Protein AF-U5CYM8-F1 (afdb_monomer_lite)

Radius of gyration: 39.87 Å; chains: 1; bounding box: 72×37×111 Å

pLDDT: mean 72.96, std 16.3, range [42.16, 94.81]

Structure (mmCIF, N/CA/C/O backbone):
data_AF-U5CYM8-F1
#
_entry.id   AF-U5CYM8-F1
#
loop_
_atom_site.group_PDB
_atom_site.id
_atom_site.type_symbol
_atom_site.label_atom_id
_atom_site.label_alt_id
_atom_site.label_comp_id
_atom_site.label_asym_id
_atom_site.label_entity_id
_atom_site.label_seq_id
_atom_site.pdbx_PDB_ins_code
_atom_site.Cartn_x
_atom_site.Cartn_y
_atom_site.Cartn_z
_atom_site.occupancy
_atom_site.B_iso_or_equiv
_atom_site.auth_seq_id
_atom_site.auth_comp_id
_atom_site.auth_asym_id
_atom_site.auth_atom_id
_atom_site.pdbx_PDB_model_num
ATOM 1 N N . MET A 1 1 ? -56.373 -20.973 97.183 1.00 51.75 1 MET A N 1
ATOM 2 C CA . MET A 1 1 ? -56.575 -21.074 95.718 1.00 51.75 1 MET A CA 1
ATOM 3 C C . MET A 1 1 ? -55.229 -20.851 95.040 1.00 51.75 1 MET A C 1
ATOM 5 O O . MET A 1 1 ? -54.813 -19.710 94.943 1.00 51.75 1 MET A O 1
ATOM 9 N N . GLY A 1 2 ? -54.494 -21.907 94.675 1.00 58.06 2 GLY A N 1
ATOM 10 C CA . GLY A 1 2 ? -53.092 -21.748 94.246 1.00 58.06 2 GLY A CA 1
ATOM 11 C C . GLY A 1 2 ? -52.547 -22.839 93.325 1.00 58.06 2 GLY A C 1
ATOM 12 O O . GLY A 1 2 ? -51.345 -23.039 93.293 1.00 58.06 2 GLY A O 1
ATOM 13 N N . VAL A 1 3 ? -53.404 -23.558 92.589 1.00 58.19 3 VAL A N 1
ATOM 14 C CA . VAL A 1 3 ? -52.965 -24.670 91.710 1.00 58.19 3 VAL A CA 1
ATOM 15 C C . VAL A 1 3 ? -53.138 -24.347 90.213 1.00 58.19 3 VAL A C 1
ATOM 17 O O . VAL A 1 3 ? -52.759 -25.132 89.355 1.00 58.19 3 VAL A O 1
ATOM 20 N N . ARG A 1 4 ? -53.649 -23.157 89.856 1.00 57.28 4 ARG A N 1
ATOM 21 C CA . ARG A 1 4 ? -53.806 -22.738 88.445 1.00 57.28 4 ARG A CA 1
ATOM 22 C C . ARG A 1 4 ? -52.555 -22.103 87.815 1.00 57.28 4 ARG A C 1
ATOM 24 O O . ARG A 1 4 ? -52.532 -21.944 86.605 1.00 57.28 4 ARG A O 1
ATOM 31 N N . GLY A 1 5 ? -51.519 -21.779 88.596 1.00 56.12 5 GLY A N 1
ATOM 32 C CA . GLY A 1 5 ? -50.307 -21.116 88.083 1.00 56.12 5 GLY A CA 1
ATOM 33 C C . GLY A 1 5 ? -49.283 -22.044 87.415 1.00 56.12 5 GLY A C 1
ATOM 34 O O . GLY A 1 5 ? -48.536 -21.604 86.554 1.00 56.12 5 GLY A O 1
ATOM 35 N N . SER A 1 6 ? -49.262 -23.336 87.761 1.00 57.31 6 SER A N 1
ATOM 36 C CA . SER A 1 6 ? -48.189 -24.244 87.316 1.00 57.31 6 SER A CA 1
ATOM 37 C C . SER A 1 6 ? -48.427 -24.858 85.924 1.00 57.31 6 SER A C 1
ATOM 39 O O . SER A 1 6 ? -47.490 -25.320 85.279 1.00 57.31 6 SER A O 1
ATOM 41 N N . ILE A 1 7 ? -49.668 -24.833 85.420 1.00 56.09 7 ILE A N 1
ATOM 42 C CA . ILE A 1 7 ? -50.024 -25.436 84.120 1.00 56.09 7 ILE A CA 1
ATOM 43 C C . ILE A 1 7 ? -49.753 -24.466 82.947 1.00 56.09 7 ILE A C 1
ATOM 45 O O . ILE A 1 7 ? -49.433 -24.904 81.843 1.00 56.09 7 ILE A O 1
ATOM 49 N N . GLU A 1 8 ? -49.786 -23.151 83.184 1.00 56.09 8 GLU A N 1
ATOM 50 C CA . GLU A 1 8 ? -49.531 -22.121 82.159 1.00 56.09 8 GLU A CA 1
ATOM 51 C C . GLU A 1 8 ? -48.026 -21.957 81.844 1.00 56.09 8 GLU A C 1
ATOM 53 O O . GLU A 1 8 ? -47.646 -21.736 80.691 1.00 56.09 8 GLU A O 1
ATOM 58 N N . GLU A 1 9 ? -47.136 -22.166 82.825 1.00 56.47 9 GLU A N 1
ATOM 59 C CA . GLU A 1 9 ? -45.677 -22.081 82.625 1.00 56.47 9 GLU A CA 1
ATOM 60 C C . GLU A 1 9 ? -45.125 -23.209 81.730 1.00 56.47 9 GLU A C 1
ATOM 62 O O . GLU A 1 9 ? -44.175 -23.006 80.965 1.00 56.47 9 GLU A O 1
ATOM 67 N N . GLY A 1 10 ? -45.752 -24.391 81.759 1.00 56.12 10 GLY A N 1
ATOM 68 C CA . GLY A 1 10 ? -45.379 -25.529 80.912 1.00 56.12 10 GLY A CA 1
ATOM 69 C C . GLY A 1 10 ? -45.759 -25.352 79.436 1.00 56.12 10 GLY A C 1
ATOM 70 O O . GLY A 1 10 ? -45.040 -25.814 78.545 1.00 56.12 10 GLY A O 1
ATOM 71 N N . LEU A 1 11 ? -46.854 -24.637 79.155 1.00 55.94 11 LEU A N 1
ATOM 72 C CA . LEU A 1 11 ? -47.335 -24.376 77.792 1.00 55.94 11 LEU A CA 1
ATOM 73 C C . LEU A 1 11 ? -46.550 -23.260 77.092 1.00 55.94 11 LEU A C 1
ATOM 75 O O . LEU A 1 11 ? -46.327 -23.338 75.880 1.00 55.94 11 LEU A O 1
ATOM 79 N N . ALA A 1 12 ? -46.052 -22.274 77.843 1.00 55.53 12 ALA A N 1
ATOM 80 C CA . ALA A 1 12 ? -45.157 -21.251 77.310 1.00 55.53 12 ALA A CA 1
ATOM 81 C C . ALA A 1 12 ? -43.831 -21.874 76.834 1.00 55.53 12 ALA A C 1
ATOM 83 O O . ALA A 1 12 ? -43.421 -21.682 75.689 1.00 55.53 12 ALA A O 1
ATOM 84 N N . LYS A 1 13 ? -43.187 -22.717 77.652 1.00 55.56 13 LYS A N 1
ATOM 85 C CA . LYS A 1 13 ? -41.858 -23.274 77.331 1.00 55.56 13 LYS A CA 1
ATOM 86 C C . LYS A 1 13 ? -41.849 -24.230 76.126 1.00 55.56 13 LYS A C 1
ATOM 88 O O . LYS A 1 13 ? -40.836 -24.324 75.435 1.00 55.56 13 LYS A O 1
ATOM 93 N N . SER A 1 14 ? -42.979 -24.877 75.822 1.00 57.44 14 SER A N 1
ATOM 94 C CA . SER A 1 14 ? -43.138 -25.738 74.637 1.00 57.44 14 SER A CA 1
ATOM 95 C C . SER A 1 14 ? -43.244 -24.937 73.328 1.00 57.44 14 SER A C 1
ATOM 97 O O . SER A 1 14 ? -42.650 -25.313 72.315 1.00 57.44 14 SER A O 1
ATOM 99 N N . LYS A 1 15 ? -43.919 -23.775 73.345 1.00 56.28 15 LYS A N 1
ATOM 100 C CA . LYS A 1 15 ? -44.017 -22.895 72.166 1.00 56.28 15 LYS A CA 1
ATOM 101 C C . LYS A 1 15 ? -42.701 -22.192 71.824 1.00 56.28 15 LYS A C 1
ATOM 103 O O . LYS A 1 15 ? -42.413 -22.012 70.644 1.00 56.28 15 LYS A O 1
ATOM 108 N N . TYR A 1 16 ? -41.880 -21.845 72.817 1.00 54.19 16 TYR A N 1
ATOM 109 C CA . TYR A 1 16 ? -40.609 -21.144 72.580 1.00 54.19 16 TYR A CA 1
ATOM 110 C C . TYR A 1 16 ? -39.421 -22.076 72.272 1.00 54.19 16 TYR A C 1
ATOM 112 O O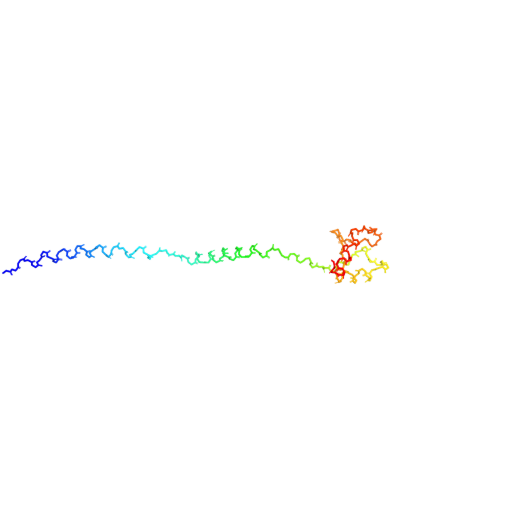 . TYR A 1 16 ? -38.426 -21.628 71.708 1.00 54.19 16 TYR A O 1
ATOM 120 N N . GLY A 1 17 ? -39.531 -23.384 72.539 1.00 52.22 17 GLY A N 1
ATOM 121 C CA . GLY A 1 17 ? -38.494 -24.374 72.203 1.00 52.22 17 GLY A CA 1
ATOM 122 C C . GLY A 1 17 ? -38.326 -24.651 70.700 1.00 52.22 17 GLY A C 1
ATOM 123 O O . GLY A 1 17 ? -37.274 -25.123 70.277 1.00 52.22 17 GLY A O 1
ATOM 124 N N . LYS A 1 18 ? -39.324 -24.316 69.869 1.00 52.12 18 LYS A N 1
ATOM 125 C CA . LYS A 1 18 ? -39.257 -24.470 68.400 1.00 52.12 18 LYS A CA 1
ATOM 126 C C . LYS A 1 18 ? -38.652 -23.278 67.656 1.00 52.12 18 LYS A C 1
ATOM 128 O O . LYS A 1 18 ? -38.404 -23.394 66.460 1.00 52.12 18 LYS A O 1
ATOM 133 N N . LEU A 1 19 ? -38.383 -22.162 68.333 1.00 49.53 19 LEU A N 1
ATOM 134 C CA . LEU A 1 19 ? -37.825 -20.959 67.699 1.00 49.53 19 LEU A CA 1
ATOM 135 C C . LEU A 1 19 ? -36.295 -20.868 67.794 1.00 49.53 19 LEU A C 1
ATOM 137 O O . LEU A 1 19 ? -35.701 -19.998 67.177 1.00 49.53 19 LEU A O 1
ATOM 141 N N . GLN A 1 20 ? -35.644 -21.798 68.498 1.00 51.66 20 GLN A N 1
ATOM 142 C CA . GLN A 1 20 ? -34.178 -21.859 68.617 1.00 51.66 20 GLN A CA 1
ATOM 143 C C . GLN A 1 20 ? -33.529 -22.898 67.677 1.00 51.66 20 GLN A C 1
ATOM 145 O O . GLN A 1 20 ? -32.315 -23.084 67.698 1.00 51.66 20 GLN A O 1
ATOM 150 N N . PHE A 1 21 ? -34.314 -23.584 66.833 1.00 50.97 21 PHE A N 1
ATOM 151 C CA . PHE A 1 21 ? -33.833 -24.685 65.978 1.00 50.97 21 PHE A CA 1
ATOM 152 C C . PHE A 1 21 ? -33.798 -24.359 64.474 1.00 50.97 21 PHE A C 1
ATOM 154 O O . PHE A 1 21 ? -33.728 -25.264 63.645 1.00 50.97 21 PHE A O 1
ATOM 161 N N . LYS A 1 22 ? -33.846 -23.078 64.085 1.00 48.12 22 LYS A N 1
ATOM 162 C CA . LYS A 1 22 ? -33.796 -22.679 62.665 1.00 48.12 22 LYS A CA 1
ATOM 163 C C . LYS A 1 22 ? -32.981 -21.410 62.397 1.00 48.12 22 LYS A C 1
ATOM 165 O O . LYS A 1 22 ? -33.324 -20.634 61.522 1.00 48.12 22 LYS A O 1
ATOM 170 N N . GLU A 1 23 ? -31.889 -21.214 63.124 1.00 54.62 23 GLU A N 1
ATOM 171 C CA . GLU A 1 23 ? -30.933 -20.125 62.832 1.00 54.62 23 GLU A CA 1
ATOM 172 C C . GLU A 1 23 ? -29.527 -20.671 62.515 1.00 54.62 23 GLU A C 1
ATOM 174 O O . GLU A 1 23 ? -28.759 -20.052 61.789 1.00 54.62 23 GLU A O 1
ATOM 179 N N . LYS A 1 24 ? -29.206 -21.909 62.924 1.00 51.38 24 LYS A N 1
ATOM 180 C CA . LYS A 1 24 ? -27.905 -22.552 62.635 1.00 51.38 24 LYS A CA 1
ATOM 181 C C . LYS A 1 24 ? -27.750 -23.096 61.204 1.00 51.38 24 LYS A C 1
ATOM 183 O O . LYS A 1 24 ? -26.788 -23.799 60.923 1.00 51.38 24 LYS A O 1
ATOM 188 N N . GLY A 1 25 ? -28.696 -22.803 60.311 1.00 45.31 25 GLY A N 1
ATOM 189 C CA . GLY A 1 25 ? -28.690 -23.271 58.920 1.00 45.31 25 GLY A CA 1
ATOM 190 C C . GLY A 1 25 ? -28.233 -22.236 57.889 1.00 45.31 25 GLY A C 1
ATOM 191 O O . GLY A 1 25 ? -28.236 -22.552 56.704 1.00 45.31 25 GLY A O 1
ATOM 192 N N . VAL A 1 26 ? -27.884 -21.011 58.307 1.00 54.19 26 VAL A N 1
ATOM 193 C CA . VAL A 1 26 ? -27.481 -19.930 57.381 1.00 54.19 26 VAL A CA 1
ATOM 194 C C . VAL A 1 26 ? -25.969 -19.666 57.400 1.00 54.19 26 VAL A C 1
ATOM 196 O O . VAL A 1 26 ? -25.423 -19.160 56.423 1.00 54.19 26 VAL A O 1
ATOM 199 N N . GLU A 1 27 ? -25.244 -20.107 58.427 1.00 56.12 27 GLU A N 1
ATOM 200 C CA . GLU A 1 27 ? -23.780 -20.067 58.428 1.00 56.12 27 GLU A CA 1
ATOM 201 C C . GLU A 1 27 ? -23.187 -21.448 58.157 1.00 56.12 27 GLU A C 1
ATOM 203 O O . GLU A 1 27 ? -23.186 -22.316 59.021 1.00 56.12 27 GLU A O 1
ATOM 208 N N . MET A 1 28 ? -22.676 -21.623 56.936 1.00 42.16 28 MET A N 1
ATOM 209 C CA . MET A 1 28 ? -21.416 -22.306 56.593 1.00 42.16 28 MET A CA 1
ATOM 210 C C . MET A 1 28 ? -21.458 -22.879 55.169 1.00 42.16 28 MET A C 1
ATOM 212 O O . MET A 1 28 ? -21.147 -24.041 54.926 1.00 42.16 28 MET A O 1
ATOM 216 N N . VAL A 1 29 ? -21.684 -22.017 54.172 1.00 60.28 29 VAL A N 1
ATOM 217 C CA . VAL A 1 29 ? -20.861 -22.148 52.964 1.00 60.28 29 VAL A CA 1
ATOM 218 C C . VAL A 1 29 ? -19.514 -21.557 53.345 1.00 60.28 29 VAL A C 1
ATOM 220 O O . VAL A 1 29 ? -19.295 -20.349 53.251 1.00 60.28 29 VAL A O 1
ATOM 223 N N . LYS A 1 30 ? -18.603 -22.415 53.817 1.00 55.72 30 LYS A N 1
ATOM 224 C CA . LYS A 1 30 ? -17.173 -22.109 53.878 1.00 55.72 30 LYS A CA 1
ATOM 225 C C . LYS A 1 30 ? -16.728 -21.935 52.428 1.00 55.72 30 LYS A C 1
ATOM 227 O O . LYS A 1 30 ? -16.231 -22.864 51.799 1.00 55.72 30 LYS A O 1
ATOM 232 N N . LYS A 1 31 ? -17.008 -20.757 51.859 1.00 54.16 31 LYS A N 1
ATOM 233 C CA . LYS A 1 31 ? -16.568 -20.333 50.533 1.00 54.16 31 LYS A CA 1
ATOM 234 C C . LYS A 1 31 ? -15.060 -20.228 50.651 1.00 54.16 31 LYS A C 1
ATOM 236 O O . LYS A 1 31 ? -14.542 -19.175 51.015 1.00 54.16 31 LYS A O 1
ATOM 241 N N . GLY A 1 32 ? -14.378 -21.360 50.454 1.00 52.12 32 GLY A N 1
ATOM 242 C CA . GLY A 1 32 ? -12.928 -21.423 50.423 1.00 52.12 32 GLY A CA 1
ATOM 243 C C . GLY A 1 32 ? -12.451 -20.282 49.544 1.00 52.12 32 GLY A C 1
ATOM 244 O O . GLY A 1 32 ? -13.056 -20.016 48.506 1.00 52.12 32 GLY A O 1
ATOM 245 N N . SER A 1 33 ? -11.434 -19.554 49.990 1.00 58.31 33 SER A N 1
ATOM 246 C CA . SER A 1 33 ? -10.933 -18.340 49.338 1.00 58.31 33 SER A CA 1
ATOM 247 C C . SER A 1 33 ? -10.700 -18.538 47.831 1.00 58.31 33 SER A C 1
ATOM 249 O O . SER A 1 33 ? -10.880 -17.616 47.040 1.00 58.31 33 SER A O 1
ATOM 251 N N . HIS A 1 34 ? -10.439 -19.782 47.420 1.00 59.53 34 HIS A N 1
ATOM 252 C CA . HIS A 1 34 ? -10.370 -20.235 46.035 1.00 59.53 34 HIS A CA 1
ATOM 253 C C . HIS A 1 34 ? -11.667 -20.042 45.237 1.00 59.53 34 HIS A C 1
ATOM 255 O O . HIS A 1 34 ? -11.584 -19.674 44.086 1.00 59.53 34 HIS A O 1
ATOM 261 N N . ALA A 1 35 ? -12.868 -20.183 45.799 1.00 62.72 35 ALA A N 1
ATOM 262 C CA . ALA A 1 35 ? -14.127 -19.948 45.079 1.00 62.72 35 ALA A CA 1
ATOM 263 C C . ALA A 1 35 ? -14.370 -18.462 44.750 1.00 62.72 35 ALA A C 1
ATOM 265 O O . ALA A 1 35 ? -15.140 -18.146 43.848 1.00 62.72 35 ALA A O 1
ATOM 266 N N . ARG A 1 36 ? -13.729 -17.532 45.474 1.00 65.94 36 ARG A N 1
ATOM 267 C CA . ARG A 1 36 ? -13.722 -16.099 45.123 1.00 65.94 36 ARG A CA 1
ATOM 268 C C . ARG A 1 36 ? -12.683 -15.817 44.038 1.00 65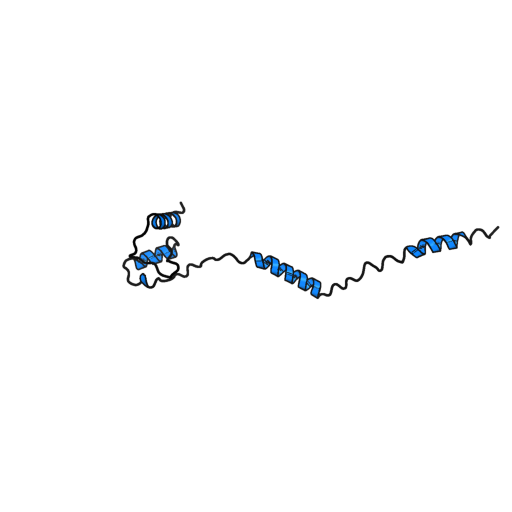.94 36 ARG A C 1
ATOM 270 O O . ARG A 1 36 ? -13.000 -15.139 43.071 1.00 65.94 36 ARG A O 1
ATOM 277 N N . LEU A 1 37 ? -11.494 -16.404 44.160 1.00 66.38 37 LEU A N 1
ATOM 278 C CA . LEU A 1 37 ? -10.421 -16.276 43.170 1.00 66.38 37 LEU A CA 1
ATOM 279 C C . LEU A 1 37 ? -10.771 -16.947 41.833 1.00 66.38 37 LEU A C 1
ATOM 281 O O . LEU A 1 37 ? -10.540 -16.358 40.788 1.00 66.38 37 LEU A O 1
ATOM 285 N N . LEU A 1 38 ? -11.401 -18.122 41.857 1.00 71.00 38 LEU A N 1
ATOM 286 C CA . LEU A 1 38 ? -11.877 -18.850 40.678 1.00 71.00 38 LEU A CA 1
ATOM 287 C C . LEU A 1 38 ? -13.018 -18.108 39.978 1.00 71.00 38 LEU A C 1
ATOM 289 O O . LEU A 1 38 ? -13.058 -18.087 38.756 1.00 71.00 38 LEU A O 1
ATOM 293 N N . ALA A 1 39 ? -13.912 -17.459 40.733 1.00 72.00 39 ALA A N 1
ATOM 294 C CA . ALA A 1 39 ? -14.975 -16.633 40.160 1.00 72.00 39 ALA A CA 1
ATOM 295 C C . ALA A 1 39 ? -14.425 -15.359 39.493 1.00 72.00 39 ALA A C 1
ATOM 297 O O . ALA A 1 39 ? -14.897 -14.976 38.428 1.00 72.00 39 ALA A O 1
ATOM 298 N N . ILE A 1 40 ? -13.403 -14.731 40.084 1.00 76.38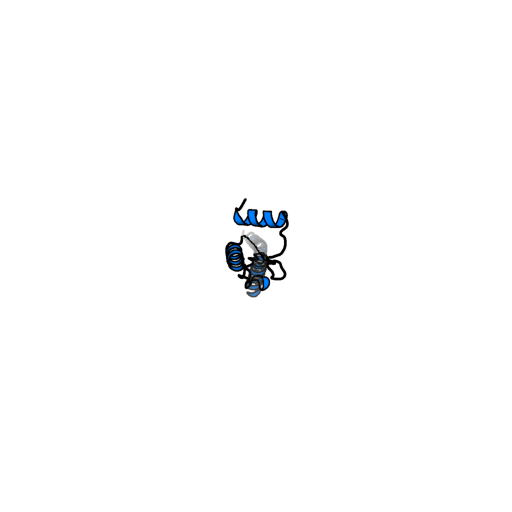 40 ILE A N 1
ATOM 299 C CA . ILE A 1 40 ? -12.716 -13.573 39.491 1.00 76.38 40 ILE A CA 1
ATOM 300 C C . ILE A 1 40 ? -11.885 -14.005 38.273 1.00 76.38 40 ILE A C 1
ATOM 302 O O . ILE A 1 40 ? -11.911 -13.327 37.255 1.00 76.38 40 ILE A O 1
ATOM 306 N N . PHE A 1 41 ? -11.219 -15.161 38.330 1.00 78.31 41 PHE A N 1
ATOM 307 C CA . PHE A 1 41 ? -10.481 -15.741 37.205 1.00 78.31 41 PHE A CA 1
ATOM 308 C C . PHE A 1 41 ? -11.407 -16.065 36.023 1.00 78.31 41 PHE A C 1
ATOM 310 O O . PHE A 1 41 ? -11.122 -15.666 34.900 1.00 78.31 41 PHE A O 1
ATOM 317 N N . LEU A 1 42 ? -12.563 -16.691 36.274 1.00 78.81 42 LEU A N 1
ATOM 318 C CA . LEU A 1 42 ? -13.594 -16.920 35.254 1.00 78.81 42 LEU A CA 1
ATOM 319 C C . LEU A 1 42 ? -14.141 -15.611 34.672 1.00 78.81 42 LEU A C 1
ATOM 321 O O . LEU A 1 42 ? -14.325 -15.515 33.463 1.00 78.81 42 LEU A O 1
ATOM 325 N N . ALA A 1 43 ? -14.363 -14.588 35.502 1.00 73.94 43 ALA A N 1
ATOM 326 C CA . ALA A 1 43 ? -14.819 -13.282 35.031 1.00 73.94 43 ALA A CA 1
ATOM 327 C C . ALA A 1 43 ? -13.766 -12.574 34.156 1.00 73.94 43 ALA A C 1
ATOM 329 O O . ALA A 1 43 ? -14.113 -12.010 33.122 1.00 73.94 43 ALA A O 1
ATOM 330 N N . ILE A 1 44 ? -12.481 -12.654 34.518 1.00 77.31 44 ILE A N 1
ATOM 331 C CA . ILE A 1 44 ? -11.370 -12.100 33.728 1.00 77.31 44 ILE A CA 1
ATOM 332 C C . ILE A 1 44 ? -11.230 -12.842 32.390 1.00 77.31 44 ILE A C 1
ATOM 334 O O . ILE A 1 44 ? -11.049 -12.196 31.362 1.00 77.31 44 ILE A O 1
ATOM 338 N N . VAL A 1 45 ? -11.389 -14.170 32.368 1.00 76.25 45 VAL A N 1
ATOM 339 C CA . VAL A 1 45 ? -11.362 -14.977 31.132 1.00 76.25 45 VAL A CA 1
ATOM 340 C C . VAL A 1 45 ? -12.516 -14.608 30.188 1.00 76.25 45 VAL A C 1
ATOM 342 O O . VAL A 1 45 ? -12.299 -14.473 28.985 1.00 76.25 45 VAL A O 1
ATOM 345 N N . LEU A 1 46 ? -13.723 -14.372 30.713 1.00 76.81 46 LEU A N 1
ATOM 346 C CA . LEU A 1 46 ? -14.888 -13.992 29.902 1.00 76.81 46 LEU A CA 1
ATOM 347 C C . LEU A 1 46 ? -14.786 -12.570 29.332 1.00 76.81 46 LEU A C 1
ATOM 349 O O . LEU A 1 46 ? -15.168 -12.346 28.187 1.00 76.81 46 LEU A O 1
ATOM 353 N N . ILE A 1 47 ? -14.231 -11.623 30.092 1.00 76.00 47 ILE A N 1
ATOM 354 C CA . ILE A 1 47 ? -13.997 -10.250 29.615 1.00 76.00 47 ILE A CA 1
ATOM 355 C C . ILE A 1 47 ? -12.830 -10.219 28.613 1.00 76.00 47 ILE A C 1
ATOM 357 O O . ILE A 1 47 ? -12.897 -9.520 27.603 1.00 76.00 47 ILE A O 1
ATOM 361 N N . SER A 1 48 ? -11.786 -11.027 28.834 1.00 65.19 48 SER A N 1
ATOM 362 C CA . SER A 1 48 ? -10.621 -11.103 27.944 1.00 65.19 48 SER A CA 1
ATOM 363 C C . SER A 1 48 ? -10.946 -11.725 26.582 1.00 65.19 48 SER A C 1
ATOM 365 O O . SER A 1 48 ? -10.308 -11.366 25.594 1.00 65.19 48 SER A O 1
ATOM 367 N N . SER A 1 49 ? -11.943 -12.615 26.497 1.00 63.25 49 SER A N 1
ATOM 368 C CA . SER A 1 49 ? -12.324 -13.266 25.234 1.00 63.25 49 SER A CA 1
ATOM 369 C C . SER A 1 49 ? -13.028 -12.327 24.243 1.00 63.25 49 SER A C 1
ATOM 371 O O . SER A 1 49 ? -13.139 -12.665 23.068 1.00 63.25 49 SER A O 1
ATOM 373 N N . SER A 1 50 ? -13.482 -11.148 24.689 1.00 64.94 50 SER A N 1
ATOM 374 C CA . SER A 1 50 ? -14.074 -10.117 23.824 1.00 64.94 50 SER A CA 1
ATOM 375 C C . SER A 1 50 ? -13.046 -9.112 23.282 1.00 64.94 50 SER A C 1
ATOM 377 O O . SER A 1 50 ? -13.414 -8.265 22.471 1.00 64.94 50 SER A O 1
ATOM 379 N N . LEU A 1 51 ? -11.779 -9.174 23.718 1.00 62.44 51 LEU A N 1
ATOM 380 C CA . LEU A 1 51 ? -10.731 -8.225 23.314 1.00 62.44 51 LEU A CA 1
ATOM 381 C C . LEU A 1 51 ? -9.829 -8.719 22.176 1.00 62.44 51 LEU A C 1
ATOM 383 O O . LEU A 1 51 ? -8.926 -7.997 21.760 1.00 62.44 51 LEU A O 1
ATOM 387 N N . THR A 1 52 ? -10.046 -9.919 21.641 1.00 61.91 52 THR A N 1
ATOM 388 C CA . THR A 1 52 ? -9.209 -10.447 20.557 1.00 61.91 52 THR A CA 1
ATOM 389 C C . THR A 1 52 ? -9.902 -10.343 19.207 1.00 61.91 52 THR A C 1
ATOM 391 O O . THR A 1 52 ? -10.148 -11.358 18.569 1.00 61.91 52 THR A O 1
ATOM 394 N N . MET A 1 53 ? -10.204 -9.128 18.751 1.00 67.25 53 MET A N 1
ATOM 395 C CA . MET A 1 53 ? -10.108 -8.833 17.320 1.00 67.25 53 MET A CA 1
ATOM 396 C C . MET A 1 53 ? -10.047 -7.327 17.073 1.00 67.25 53 MET A C 1
ATOM 398 O O . MET A 1 53 ? -11.021 -6.704 16.666 1.00 67.25 53 MET A O 1
ATOM 402 N N . THR A 1 54 ? -8.858 -6.759 17.229 1.00 61.88 54 THR A N 1
ATOM 403 C CA . THR A 1 54 ? -8.492 -5.613 16.399 1.00 61.88 54 THR A CA 1
ATOM 404 C C . THR A 1 54 ? -7.138 -5.912 15.793 1.00 61.88 54 THR A C 1
ATOM 406 O O . THR A 1 54 ? -6.091 -5.550 16.322 1.00 61.88 54 THR A O 1
ATOM 409 N N . GLY A 1 55 ? -7.168 -6.658 14.687 1.00 59.97 55 GLY A N 1
ATOM 410 C CA . GLY A 1 55 ? -6.041 -6.733 13.775 1.00 59.97 55 GLY A CA 1
ATOM 411 C C . GLY A 1 55 ? -5.888 -5.373 13.112 1.00 59.97 55 GLY A C 1
ATOM 412 O O . GLY A 1 55 ? -6.389 -5.157 12.014 1.00 59.97 55 GLY A O 1
ATOM 413 N N . PHE A 1 56 ? -5.218 -4.443 13.785 1.00 57.97 56 PHE A N 1
ATOM 414 C CA . PHE A 1 56 ? -4.531 -3.395 13.059 1.00 57.97 56 PHE A CA 1
ATOM 415 C C . PHE A 1 56 ? -3.405 -4.116 12.332 1.00 57.97 56 PHE A C 1
ATOM 417 O O . PHE A 1 56 ? -2.404 -4.488 12.943 1.00 57.97 56 PHE A O 1
ATOM 424 N N . ALA A 1 57 ? -3.607 -4.388 11.041 1.00 58.06 57 ALA A N 1
ATOM 425 C CA . ALA A 1 57 ? -2.480 -4.569 10.153 1.00 58.06 57 ALA A CA 1
ATOM 426 C C . ALA A 1 57 ? -1.688 -3.269 10.277 1.00 58.06 57 ALA A C 1
ATOM 428 O O . ALA A 1 57 ? -2.044 -2.246 9.691 1.00 58.06 57 ALA A O 1
ATOM 429 N N . ALA A 1 58 ? -0.675 -3.275 11.143 1.00 48.78 58 ALA A N 1
ATOM 430 C CA . ALA A 1 58 ? 0.409 -2.343 10.992 1.00 48.78 58 ALA A CA 1
ATOM 431 C C . ALA A 1 58 ? 0.848 -2.554 9.546 1.00 48.78 58 ALA A C 1
ATOM 433 O O . ALA A 1 58 ? 1.258 -3.660 9.186 1.00 48.78 58 ALA A O 1
ATOM 434 N N . ASN A 1 59 ? 0.670 -1.529 8.711 1.00 55.69 59 ASN A N 1
ATOM 435 C CA . ASN A 1 59 ? 1.489 -1.376 7.524 1.00 55.69 59 ASN A CA 1
ATOM 436 C C . ASN A 1 59 ? 2.917 -1.304 8.070 1.00 55.69 59 ASN A C 1
ATOM 438 O O . ASN A 1 59 ? 3.454 -0.228 8.322 1.00 55.69 59 ASN A O 1
ATOM 442 N N . GLU A 1 60 ? 3.511 -2.465 8.348 1.00 52.91 60 GLU A N 1
ATOM 443 C CA . GLU A 1 60 ? 4.943 -2.601 8.263 1.00 52.91 60 GLU A CA 1
ATOM 444 C C . GLU A 1 60 ? 5.245 -2.024 6.887 1.00 52.91 60 GLU A C 1
ATOM 446 O O . GLU A 1 60 ? 4.609 -2.424 5.910 1.00 52.91 60 GLU A O 1
ATOM 451 N N . LEU A 1 61 ? 6.058 -0.970 6.833 1.00 54.84 61 LEU A N 1
ATOM 452 C CA . LEU A 1 61 ? 6.514 -0.378 5.584 1.00 54.84 61 LEU A CA 1
ATOM 453 C C . LEU A 1 61 ? 7.307 -1.464 4.856 1.00 54.84 61 LEU A C 1
ATOM 455 O O . LEU A 1 61 ? 8.533 -1.518 4.917 1.00 54.84 61 LEU A O 1
ATOM 459 N N . THR A 1 62 ? 6.589 -2.396 4.236 1.00 59.78 62 THR A N 1
ATOM 460 C CA . THR A 1 62 ? 7.129 -3.489 3.464 1.00 59.78 62 THR A CA 1
ATOM 461 C C . THR A 1 62 ? 7.698 -2.824 2.243 1.00 59.78 62 THR A C 1
ATOM 463 O O . THR A 1 62 ? 6.982 -2.468 1.308 1.00 59.78 62 THR A O 1
ATOM 466 N N . LYS A 1 63 ? 9.010 -2.605 2.288 1.00 74.00 63 LYS A N 1
ATOM 467 C CA . LYS A 1 63 ? 9.791 -2.278 1.110 1.00 74.00 63 LYS A CA 1
ATOM 468 C C . LYS A 1 63 ? 9.715 -3.481 0.188 1.00 74.00 63 LYS A C 1
ATOM 470 O O . LYS A 1 63 ? 10.437 -4.462 0.349 1.00 74.00 63 LYS A O 1
ATOM 475 N N . PHE A 1 64 ? 8.755 -3.412 -0.720 1.00 86.44 64 PHE A N 1
ATOM 476 C CA . PHE A 1 64 ? 8.494 -4.409 -1.737 1.00 86.44 64 PHE A CA 1
ATOM 477 C C . PHE A 1 64 ? 9.766 -4.641 -2.561 1.00 86.44 64 PHE A C 1
ATOM 479 O O . PHE A 1 64 ? 10.330 -3.706 -3.134 1.00 86.44 64 PHE A O 1
ATOM 486 N N . ALA A 1 65 ? 10.257 -5.883 -2.592 1.00 88.12 65 ALA A N 1
ATOM 487 C CA . ALA A 1 65 ? 11.518 -6.214 -3.260 1.00 88.12 65 ALA A CA 1
ATOM 488 C C . ALA A 1 65 ? 11.474 -5.923 -4.771 1.00 88.12 65 ALA A C 1
ATOM 490 O O . ALA A 1 65 ? 12.493 -5.580 -5.367 1.00 88.12 65 ALA A O 1
ATOM 491 N N . ASP A 1 66 ? 10.286 -6.020 -5.365 1.00 90.75 66 ASP A N 1
ATOM 492 C CA . ASP A 1 66 ? 9.976 -5.749 -6.767 1.00 90.75 66 ASP A CA 1
ATOM 493 C C . ASP A 1 66 ? 9.787 -4.257 -7.092 1.00 90.75 66 ASP A C 1
ATOM 495 O O . ASP A 1 66 ? 9.629 -3.900 -8.255 1.00 90.75 66 ASP A O 1
ATOM 499 N N . VAL A 1 67 ? 9.832 -3.377 -6.089 1.00 91.88 67 VAL A N 1
ATOM 500 C CA . VAL A 1 67 ? 9.783 -1.914 -6.270 1.00 91.88 67 VAL A CA 1
ATOM 501 C C . VAL A 1 67 ? 11.182 -1.294 -6.261 1.00 91.88 67 VAL A C 1
ATOM 503 O O . VAL A 1 67 ? 11.379 -0.204 -6.792 1.00 91.88 67 VAL A O 1
ATOM 506 N N . LYS A 1 68 ? 12.180 -1.991 -5.710 1.00 89.62 68 LYS A N 1
ATOM 507 C CA . LYS A 1 68 ? 13.554 -1.489 -5.614 1.00 89.62 68 LYS A CA 1
ATOM 508 C C . LYS A 1 68 ? 14.153 -1.216 -7.000 1.00 89.62 68 LYS A C 1
ATOM 510 O O . LYS A 1 68 ? 14.168 -2.098 -7.856 1.00 89.62 68 LYS A O 1
ATOM 515 N N . ASN A 1 69 ? 14.740 -0.034 -7.183 1.00 90.19 69 ASN A N 1
ATOM 516 C CA . ASN A 1 69 ? 15.270 0.487 -8.450 1.00 90.19 69 ASN A CA 1
ATOM 517 C C . ASN A 1 69 ? 14.208 0.718 -9.543 1.00 90.19 69 ASN A C 1
ATOM 519 O O . ASN A 1 69 ? 14.566 0.902 -10.709 1.00 90.19 69 ASN A O 1
ATOM 523 N N . HIS A 1 70 ? 12.917 0.714 -9.204 1.00 92.75 70 HIS A N 1
ATOM 524 C CA . HIS A 1 70 ? 11.859 1.093 -10.134 1.00 92.75 70 HIS A CA 1
ATOM 525 C C . HIS A 1 70 ? 11.735 2.624 -10.179 1.00 92.75 70 HIS A C 1
ATOM 527 O O . HIS A 1 70 ? 11.844 3.297 -9.157 1.00 92.75 70 HIS A O 1
ATOM 533 N N . TRP A 1 71 ? 11.465 3.216 -11.345 1.00 94.81 71 TRP A N 1
ATOM 534 C CA . TRP A 1 71 ? 11.364 4.683 -11.478 1.00 94.81 71 TRP A CA 1
ATOM 535 C C . TRP A 1 71 ? 10.279 5.296 -10.572 1.00 94.81 71 TRP A C 1
ATOM 537 O O . TRP A 1 71 ? 10.393 6.444 -10.148 1.00 94.81 71 TRP A O 1
ATOM 547 N N . ALA A 1 72 ? 9.243 4.513 -10.258 1.00 92.44 72 ALA A N 1
ATOM 548 C CA . ALA A 1 72 ? 8.148 4.895 -9.371 1.00 92.44 72 ALA A CA 1
ATOM 549 C C . ALA A 1 72 ? 8.393 4.553 -7.889 1.00 92.44 72 ALA A C 1
ATOM 551 O O . ALA A 1 72 ? 7.493 4.765 -7.085 1.00 92.44 72 ALA A O 1
ATOM 552 N N . GLU A 1 73 ? 9.568 4.034 -7.509 1.00 91.31 73 GLU A N 1
ATOM 553 C CA . GLU A 1 73 ? 9.879 3.570 -6.144 1.00 91.31 73 GLU A CA 1
ATOM 554 C C . GLU A 1 73 ? 9.495 4.598 -5.081 1.00 91.31 73 GLU A C 1
ATOM 556 O O . GLU A 1 73 ? 8.661 4.326 -4.222 1.00 91.31 73 GLU A O 1
ATOM 561 N N . LYS A 1 74 ? 10.020 5.818 -5.211 1.00 91.81 74 LYS A N 1
ATOM 562 C CA . LYS A 1 74 ? 9.771 6.905 -4.260 1.00 91.81 74 LYS A CA 1
ATOM 563 C C . LYS A 1 74 ? 8.289 7.281 -4.152 1.00 91.81 74 LYS A C 1
ATOM 565 O O . LYS A 1 74 ? 7.814 7.646 -3.080 1.00 91.81 74 LYS A O 1
ATOM 570 N N . GLU A 1 75 ? 7.568 7.226 -5.267 1.00 92.25 75 GLU A N 1
ATOM 571 C CA . GLU A 1 75 ? 6.153 7.595 -5.308 1.00 92.25 75 GLU A CA 1
ATOM 572 C C . GLU A 1 75 ? 5.287 6.499 -4.676 1.00 92.25 75 GLU A C 1
ATOM 574 O O . GLU A 1 75 ? 4.396 6.787 -3.880 1.00 92.25 75 GLU A O 1
ATOM 579 N N . ILE A 1 76 ? 5.612 5.236 -4.961 1.00 91.31 76 ILE A N 1
ATOM 580 C CA . ILE A 1 76 ? 4.976 4.060 -4.367 1.00 91.31 76 ILE A CA 1
ATOM 581 C C . ILE A 1 76 ? 5.192 4.052 -2.851 1.00 91.31 76 ILE A C 1
ATOM 583 O O . ILE A 1 76 ? 4.221 3.904 -2.112 1.00 91.31 76 ILE A O 1
ATOM 587 N N . GLU A 1 77 ? 6.423 4.277 -2.380 1.00 89.88 77 GLU A N 1
ATOM 588 C CA . GLU A 1 77 ? 6.736 4.384 -0.948 1.00 89.88 77 GLU A CA 1
ATOM 589 C C . GLU A 1 77 ? 5.879 5.468 -0.269 1.00 89.88 77 GLU A C 1
ATOM 591 O O . GLU A 1 77 ? 5.197 5.187 0.715 1.00 89.88 77 GLU A O 1
ATOM 596 N N . ASN A 1 78 ? 5.803 6.669 -0.851 1.00 90.94 78 ASN A N 1
ATOM 597 C CA . ASN A 1 78 ? 4.970 7.769 -0.348 1.00 90.94 78 ASN A CA 1
ATOM 598 C C . ASN A 1 78 ? 3.473 7.407 -0.288 1.00 90.94 78 ASN A C 1
ATOM 600 O O . ASN A 1 78 ? 2.760 7.794 0.638 1.00 90.94 78 ASN A O 1
ATOM 604 N N . TRP A 1 79 ? 2.957 6.671 -1.273 1.00 89.44 79 TRP A N 1
ATOM 605 C CA . TRP A 1 79 ? 1.549 6.265 -1.289 1.00 89.44 79 TRP A CA 1
ATOM 606 C C . TRP A 1 79 ? 1.242 5.166 -0.267 1.00 89.44 79 TRP A C 1
ATOM 608 O O . TRP A 1 79 ? 0.142 5.152 0.291 1.00 89.44 79 TRP A O 1
ATOM 618 N N . ILE A 1 80 ? 2.197 4.274 0.004 1.00 88.50 80 ILE A N 1
ATOM 619 C CA . ILE A 1 80 ? 2.095 3.250 1.054 1.00 88.50 80 ILE A CA 1
ATOM 620 C C . ILE A 1 80 ? 2.117 3.910 2.434 1.00 88.50 80 ILE A C 1
ATOM 622 O O . ILE A 1 80 ? 1.276 3.588 3.274 1.00 88.50 80 ILE A O 1
ATOM 626 N N . GLU A 1 81 ? 3.016 4.876 2.650 1.00 87.38 81 GLU A N 1
ATOM 627 C CA . GLU A 1 81 ? 3.092 5.668 3.886 1.00 87.38 81 GLU A CA 1
ATOM 628 C C . GLU A 1 81 ? 1.770 6.385 4.186 1.00 87.38 81 GLU A C 1
ATOM 630 O O . GLU A 1 81 ? 1.338 6.454 5.335 1.00 87.38 81 GLU A O 1
ATOM 635 N N . LYS A 1 82 ? 1.085 6.868 3.145 1.00 88.12 82 LYS A N 1
ATOM 636 C CA . LYS A 1 82 ? -0.235 7.508 3.257 1.00 88.12 82 LYS A CA 1
ATOM 637 C C . LYS A 1 82 ? -1.407 6.526 3.329 1.00 88.12 82 LYS A C 1
ATOM 639 O O . LYS A 1 82 ? -2.541 6.959 3.519 1.00 88.12 82 LYS A O 1
ATOM 644 N N . GLY A 1 83 ? -1.168 5.228 3.147 1.00 87.06 83 GLY A N 1
ATOM 645 C CA . GLY A 1 83 ? -2.213 4.202 3.117 1.00 87.06 83 GLY A CA 1
ATOM 646 C C . GLY A 1 83 ? -3.133 4.264 1.889 1.00 87.06 83 GLY A C 1
ATOM 647 O O . GLY A 1 83 ? -4.229 3.704 1.913 1.00 87.06 83 GLY A O 1
ATOM 648 N N . TRP A 1 84 ? -2.721 4.940 0.812 1.00 87.88 84 TRP A N 1
ATOM 649 C CA . TRP A 1 84 ? -3.508 5.058 -0.425 1.00 87.88 84 TRP A CA 1
ATOM 650 C C . TRP A 1 84 ? -3.494 3.766 -1.244 1.00 87.88 84 TRP A C 1
ATOM 652 O O . TRP A 1 84 ? -4.495 3.383 -1.858 1.00 87.88 84 TRP A O 1
ATOM 662 N N . VAL A 1 85 ? -2.359 3.074 -1.215 1.00 87.94 85 VAL A N 1
ATOM 663 C CA . VAL A 1 85 ? -2.139 1.799 -1.895 1.00 87.94 85 VAL A CA 1
ATOM 664 C C . VAL A 1 85 ? -1.612 0.764 -0.908 1.00 87.94 85 VAL A C 1
ATOM 666 O O . VAL A 1 85 ? -1.006 1.100 0.107 1.00 87.94 85 VAL A O 1
ATOM 669 N N . ALA A 1 86 ? -1.856 -0.505 -1.219 1.00 85.81 86 ALA A N 1
ATOM 670 C CA . ALA A 1 86 ? -1.353 -1.647 -0.471 1.00 85.81 86 ALA A CA 1
ATOM 671 C C . ALA A 1 86 ? -0.802 -2.678 -1.458 1.00 85.81 86 ALA A C 1
ATOM 673 O O . ALA A 1 86 ? -1.274 -2.760 -2.595 1.00 85.81 86 ALA A O 1
ATOM 674 N N . GLY A 1 87 ? 0.192 -3.447 -1.020 1.00 86.88 87 GLY A N 1
ATOM 675 C CA . GLY A 1 87 ? 0.698 -4.579 -1.788 1.00 86.88 87 GLY A CA 1
ATOM 676 C C . GLY A 1 87 ? -0.245 -5.777 -1.760 1.00 86.88 87 GLY A C 1
ATOM 677 O O . GLY A 1 87 ? -1.305 -5.774 -1.129 1.00 86.88 87 GLY A O 1
ATOM 678 N N . TYR A 1 88 ? 0.167 -6.826 -2.452 1.00 87.38 88 TYR A N 1
ATOM 679 C CA . TYR A 1 88 ? -0.524 -8.104 -2.485 1.00 87.38 88 TYR A CA 1
ATOM 680 C C . TYR A 1 88 ? -0.172 -8.955 -1.260 1.00 87.38 88 TYR A C 1
ATOM 682 O O . TYR A 1 88 ? 0.828 -8.742 -0.575 1.00 87.38 88 TYR A O 1
ATOM 690 N N . THR A 1 89 ? -0.988 -9.976 -1.004 1.00 85.62 89 THR A N 1
ATOM 691 C CA . THR A 1 89 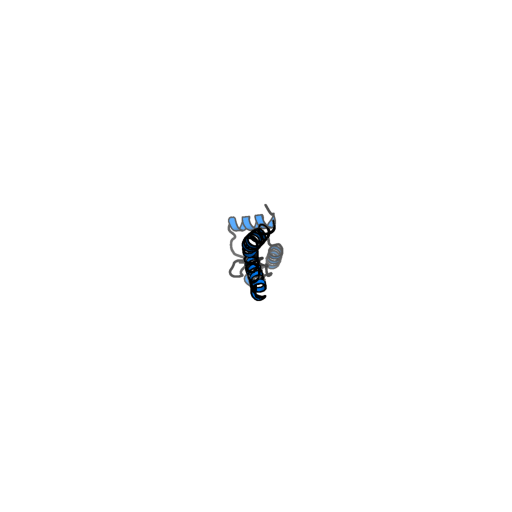? -0.812 -10.907 0.123 1.00 85.62 89 THR A CA 1
ATOM 692 C C . THR A 1 89 ? 0.468 -11.740 0.045 1.00 85.62 89 THR A C 1
ATOM 694 O O . THR A 1 89 ? 0.855 -12.352 1.032 1.00 85.62 89 THR A O 1
ATOM 697 N N . ASP A 1 90 ? 1.102 -11.799 -1.127 1.00 87.19 90 ASP A N 1
ATOM 698 C CA . ASP A 1 90 ? 2.387 -12.466 -1.348 1.00 87.19 90 ASP A CA 1
ATOM 699 C C . ASP A 1 90 ? 3.598 -11.572 -1.022 1.00 87.19 90 ASP A C 1
ATOM 701 O O . ASP A 1 90 ? 4.735 -12.013 -1.176 1.00 87.19 90 ASP A O 1
ATOM 705 N N . GLY A 1 91 ? 3.370 -10.333 -0.570 1.00 86.31 91 GLY A N 1
ATOM 706 C CA . GLY A 1 91 ? 4.432 -9.390 -0.223 1.00 86.31 91 GLY A CA 1
ATOM 707 C C . GLY A 1 91 ? 5.058 -8.682 -1.426 1.00 86.31 91 GLY A C 1
ATOM 708 O O . GLY A 1 91 ? 6.183 -8.203 -1.312 1.00 86.31 91 GLY A O 1
ATOM 709 N N . THR A 1 92 ? 4.360 -8.613 -2.566 1.00 90.12 92 THR A N 1
ATOM 710 C CA . THR A 1 92 ? 4.780 -7.864 -3.770 1.00 90.12 92 THR A CA 1
ATOM 711 C C . THR A 1 92 ? 3.905 -6.632 -4.017 1.00 90.12 92 THR A C 1
ATOM 713 O O . THR A 1 92 ? 2.776 -6.562 -3.527 1.00 90.12 92 THR A O 1
ATOM 716 N N . PHE A 1 93 ? 4.388 -5.661 -4.801 1.00 91.00 93 PHE A N 1
ATOM 717 C CA . PHE A 1 93 ? 3.590 -4.499 -5.243 1.00 91.00 93 PHE A CA 1
ATOM 718 C C . PHE A 1 93 ? 3.171 -4.579 -6.717 1.00 91.00 93 PHE A C 1
ATOM 720 O O . PHE A 1 93 ? 2.103 -4.106 -7.096 1.00 91.00 93 PHE A O 1
ATOM 727 N N . ARG A 1 94 ? 4.002 -5.212 -7.542 1.00 92.50 94 ARG A N 1
ATOM 728 C CA . ARG A 1 94 ? 3.876 -5.423 -8.987 1.00 92.50 94 ARG A CA 1
ATOM 729 C C . ARG A 1 94 ? 3.695 -4.105 -9.754 1.00 92.50 94 ARG A C 1
ATOM 731 O O . ARG A 1 94 ? 2.647 -3.918 -10.373 1.00 92.50 94 ARG A O 1
ATOM 738 N N . PRO A 1 95 ? 4.697 -3.204 -9.739 1.00 91.06 95 PRO A N 1
ATOM 739 C CA . PRO A 1 95 ? 4.563 -1.852 -10.292 1.00 91.06 95 PRO A CA 1
ATOM 740 C C . PRO A 1 95 ? 4.239 -1.816 -11.796 1.00 91.06 95 PRO A C 1
ATOM 742 O O . PRO A 1 95 ? 3.564 -0.894 -12.244 1.00 91.06 95 PRO A O 1
ATOM 745 N N . ASP A 1 96 ? 4.648 -2.838 -12.553 1.00 93.50 96 ASP A N 1
ATOM 746 C CA . ASP A 1 96 ? 4.387 -2.958 -13.996 1.00 93.50 96 ASP A CA 1
ATOM 747 C C . ASP A 1 96 ? 3.088 -3.712 -14.338 1.00 93.50 96 ASP A C 1
ATOM 749 O O . ASP A 1 96 ? 2.726 -3.861 -15.509 1.00 93.50 96 ASP A O 1
ATOM 753 N N . LYS A 1 97 ? 2.369 -4.238 -13.339 1.00 93.69 97 LYS A N 1
ATOM 754 C CA . LYS A 1 97 ? 1.120 -4.969 -13.577 1.00 93.69 97 LYS A CA 1
ATOM 755 C C . LYS A 1 97 ? 0.022 -3.984 -13.983 1.00 93.69 97 LYS A C 1
ATOM 757 O O . LYS A 1 97 ? -0.229 -2.993 -13.302 1.00 93.69 97 LYS A O 1
ATOM 762 N N . TYR A 1 98 ? -0.720 -4.325 -15.037 1.00 92.81 98 TYR A N 1
ATOM 763 C CA . TYR A 1 98 ? -1.945 -3.606 -15.381 1.00 92.81 98 TYR A CA 1
ATOM 764 C C . TYR A 1 98 ? -2.949 -3.615 -14.223 1.00 92.81 98 TYR A C 1
ATOM 766 O O . TYR A 1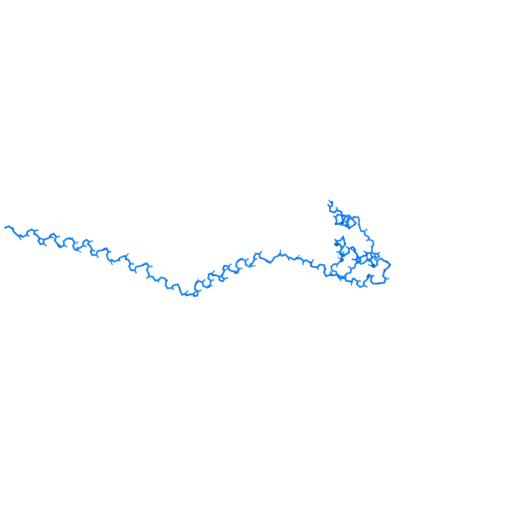 98 ? -3.282 -4.665 -13.665 1.00 92.81 98 TYR A O 1
ATOM 774 N N . VAL A 1 99 ? -3.461 -2.429 -13.908 1.00 90.81 99 VAL A N 1
ATOM 775 C CA . VAL A 1 99 ? -4.466 -2.213 -12.867 1.00 90.81 99 VAL A CA 1
ATOM 776 C C . VAL A 1 99 ? -5.861 -2.353 -13.474 1.00 90.81 99 VAL A C 1
ATOM 778 O O . VAL A 1 99 ? -6.161 -1.795 -14.532 1.00 90.81 99 VAL A O 1
ATOM 781 N N . THR A 1 100 ? -6.739 -3.095 -12.807 1.00 93.88 100 THR A N 1
ATOM 782 C CA . THR A 1 100 ? -8.147 -3.212 -13.201 1.00 93.88 100 THR A CA 1
ATOM 783 C C . THR A 1 100 ? -8.940 -1.960 -12.820 1.00 93.88 100 THR A C 1
ATOM 785 O O . THR A 1 100 ? -8.578 -1.221 -11.905 1.00 93.88 100 THR A O 1
ATOM 788 N N . ARG A 1 101 ? -10.090 -1.728 -13.470 1.00 93.69 101 ARG A N 1
ATOM 789 C CA . ARG A 1 101 ? -10.958 -0.579 -13.132 1.00 93.69 101 ARG A CA 1
ATOM 790 C C . ARG A 1 101 ? -11.375 -0.579 -11.654 1.00 93.69 101 ARG A C 1
ATOM 792 O O . ARG A 1 101 ? -11.435 0.482 -11.046 1.00 93.69 101 ARG A O 1
ATOM 799 N N . ALA A 1 102 ? -11.635 -1.755 -11.080 1.00 92.50 102 ALA A N 1
ATOM 800 C CA . ALA A 1 102 ? -12.018 -1.894 -9.676 1.00 92.50 102 ALA A CA 1
ATOM 801 C C . ALA A 1 102 ? -10.861 -1.569 -8.712 1.00 92.50 102 ALA A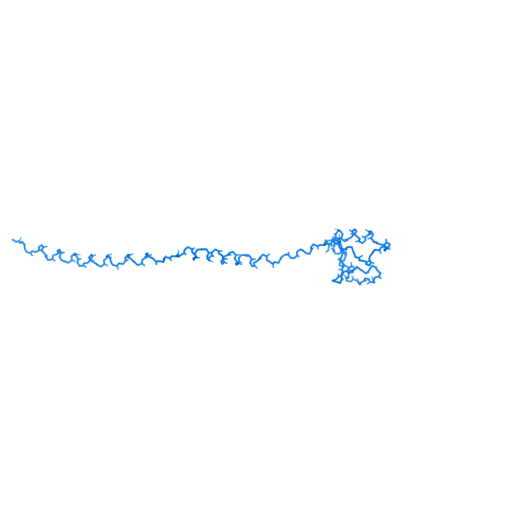 C 1
ATOM 803 O O . ALA A 1 102 ? -11.060 -0.860 -7.726 1.00 92.50 102 ALA A O 1
ATOM 804 N N . GLU A 1 103 ? -9.644 -2.035 -9.010 1.00 88.88 103 GLU A N 1
ATOM 805 C CA . GLU A 1 103 ? -8.450 -1.710 -8.215 1.00 88.88 103 GLU A CA 1
ATOM 806 C C . GLU A 1 103 ? -8.154 -0.203 -8.262 1.00 88.88 103 GLU A C 1
ATOM 808 O O . GLU A 1 103 ? -7.933 0.412 -7.221 1.00 88.88 103 GLU A O 1
ATOM 813 N N . PHE A 1 104 ? -8.253 0.416 -9.443 1.00 90.56 104 PHE A N 1
ATOM 814 C CA . PHE A 1 104 ? -8.056 1.858 -9.603 1.00 90.56 104 PHE A CA 1
ATOM 815 C C . PHE A 1 104 ? -9.055 2.681 -8.778 1.00 90.56 104 PHE A C 1
ATOM 817 O O . PHE A 1 104 ? -8.658 3.590 -8.051 1.00 90.56 104 PHE A O 1
ATOM 824 N N . LEU A 1 105 ? -10.345 2.327 -8.822 1.00 92.81 105 LEU A N 1
ATOM 825 C CA . LEU A 1 105 ? -11.363 2.973 -7.986 1.00 92.81 105 LEU A CA 1
ATOM 826 C C . LEU A 1 105 ? -11.082 2.790 -6.491 1.00 92.81 105 LEU A C 1
ATOM 828 O O . LEU A 1 105 ? -11.310 3.709 -5.711 1.00 92.81 105 LEU A O 1
ATOM 832 N N . SER A 1 106 ? -10.530 1.643 -6.091 1.00 89.06 106 SER A N 1
ATOM 833 C CA . SER A 1 106 ? -10.160 1.394 -4.695 1.00 89.06 106 SER A CA 1
ATOM 834 C C . SER A 1 106 ? -9.029 2.314 -4.218 1.00 89.06 106 SER A C 1
ATOM 836 O O . SER A 1 106 ? -9.015 2.701 -3.051 1.00 89.06 106 SER A O 1
ATOM 838 N N . PHE A 1 107 ? -8.089 2.685 -5.097 1.00 89.00 107 PHE A N 1
ATOM 839 C CA . PHE A 1 107 ? -7.055 3.679 -4.783 1.00 89.00 107 PHE A CA 1
ATOM 840 C C . PHE A 1 107 ? -7.657 5.071 -4.600 1.00 89.00 107 PHE A C 1
ATOM 842 O O . PHE A 1 107 ? -7.357 5.727 -3.609 1.00 89.00 107 PHE A O 1
ATOM 849 N N . ILE A 1 108 ? -8.560 5.479 -5.499 1.00 90.44 108 ILE A N 1
ATOM 850 C CA . ILE A 1 108 ? -9.251 6.777 -5.425 1.00 90.44 108 ILE A CA 1
ATOM 851 C C . ILE A 1 108 ? -10.076 6.889 -4.139 1.00 90.44 108 ILE A C 1
ATOM 853 O O . ILE A 1 108 ? -9.974 7.884 -3.426 1.00 90.44 108 ILE A O 1
ATOM 857 N N . ASN A 1 109 ? -10.862 5.861 -3.817 1.00 91.50 109 ASN A N 1
ATOM 858 C CA . ASN A 1 109 ? -11.682 5.819 -2.606 1.00 91.50 109 ASN A CA 1
ATOM 859 C C . ASN A 1 109 ? -10.813 5.966 -1.345 1.00 91.50 109 ASN A C 1
ATOM 861 O O . ASN A 1 109 ? -11.179 6.669 -0.407 1.00 91.50 109 ASN A O 1
ATOM 865 N N . ARG A 1 110 ? -9.637 5.322 -1.313 1.00 88.44 110 ARG A N 1
ATOM 866 C CA . ARG A 1 110 ? -8.682 5.453 -0.199 1.00 88.44 110 ARG A CA 1
ATOM 867 C C . ARG A 1 110 ? -7.998 6.816 -0.156 1.00 88.44 110 ARG A C 1
ATOM 869 O O . ARG A 1 110 ? -7.800 7.342 0.934 1.00 88.44 110 ARG A O 1
ATOM 876 N N . SER A 1 111 ? -7.633 7.385 -1.304 1.00 88.06 111 SER A N 1
ATOM 877 C CA . SER A 1 111 ? -6.927 8.667 -1.346 1.00 88.06 111 SER A CA 1
ATOM 878 C C . SER A 1 111 ? -7.835 9.853 -1.039 1.00 88.06 111 SER A C 1
ATOM 880 O O . SER A 1 111 ? -7.387 10.809 -0.412 1.00 88.06 111 SER A O 1
ATOM 882 N N . PHE A 1 112 ? -9.096 9.802 -1.476 1.00 85.38 112 PHE A N 1
ATOM 883 C CA . PHE A 1 112 ? -10.034 10.920 -1.372 1.00 85.38 112 PHE A CA 1
ATOM 884 C C . PHE A 1 112 ? -11.139 10.737 -0.328 1.00 85.38 112 PHE A C 1
ATOM 886 O O . PHE A 1 112 ? -11.910 11.673 -0.144 1.00 85.38 112 PHE A O 1
ATOM 893 N N . TRP A 1 113 ? -11.203 9.595 0.373 1.00 77.19 113 TRP A N 1
ATOM 894 C CA . TRP A 1 113 ? -12.259 9.290 1.354 1.00 77.19 113 TRP A CA 1
ATOM 895 C C . TRP A 1 113 ? -13.658 9.657 0.818 1.00 77.19 113 TRP A C 1
ATOM 897 O O . TRP A 1 113 ? -14.444 10.359 1.451 1.00 77.19 113 TRP A O 1
ATOM 907 N N . ILE A 1 114 ? -13.929 9.239 -0.413 1.00 62.78 114 ILE A N 1
ATOM 908 C CA . ILE A 1 114 ? -15.203 9.399 -1.123 1.00 62.78 114 ILE A CA 1
ATOM 909 C C . ILE A 1 114 ? -15.708 8.003 -1.422 1.00 62.78 114 ILE A C 1
ATOM 911 O O . ILE A 1 114 ? -16.916 7.770 -1.196 1.00 62.78 114 ILE A O 1
#

Organism: NCBI:txid1388761

Foldseek 3Di:
DPDVPPVVVVVVVVVVVVVVPPPVPPDDPVCPVVVVVVVVVVVCVVVVVVPPDDPPPPPPLLQAPVLPPPPCNVVVSVCSVLVLDDDDPVSHNPPVDDDDPVRVVSSVCSVPVD

InterPro domains:
  IPR001119 S-layer homology domain [PF00395] (63-104)
  IPR001119 S-layer homology domain [PS51272] (59-114)
  IPR051465 Cell Envelope Structural Component [PTHR43308] (43-110)

Sequence (114 aa):
MGVRGSIEEGLAKSKYGKLQFKEKGVEMVKKGSHARLLAIFLAIVLISSSLTMTGFAANELTKFADVKNHWAEKEIENWIEKGWVAGYTDGTFRPDKYVTRAEFLSFINRSFWI

Secondary structure (DSSP, 8-state):
--SSSHHHHHHHHHHHTTSSSSSTTSS-----HHHHHHHHHHHHHHHHTTS-------------TTTTT-TTHHHHHHHHHTTS----TTS---TTSPPPHHHHHHHHHHHHT-